Protein AF-A0A6J4S7I7-F1 (afdb_monomer_lite)

Organism: NCBI:txid349277

Foldseek 3Di:
DDFQWKKFFAAAAPCQLVCLVVQKAKEWAPPPDPVVRNNHGHIDTPDHDPDDDDFQKWKDWAPDIWTWQDAAQCQVVCCVPTNTEIEGQDNDNYDPDNNYTYTHHDPSVVRSVVDDGGIMITIHHHDPDPPD

Structure (mmCIF, N/CA/C/O backbone):
data_AF-A0A6J4S7I7-F1
#
_entry.id   AF-A0A6J4S7I7-F1
#
loop_
_atom_site.group_PDB
_atom_site.id
_atom_site.type_symbol
_atom_site.label_atom_id
_atom_site.label_alt_id
_atom_site.label_comp_id
_atom_site.label_asym_id
_atom_site.label_entity_id
_atom_site.label_seq_id
_atom_site.pdbx_PDB_ins_code
_atom_site.Cartn_x
_atom_site.Cartn_y
_atom_site.Cartn_z
_atom_site.occupancy
_atom_site.B_iso_or_equiv
_atom_site.auth_seq_id
_atom_site.auth_comp_id
_atom_site.auth_asym_id
_atom_site.auth_atom_id
_atom_site.pdbx_PDB_model_num
ATOM 1 N N . MET A 1 1 ? -13.852 2.523 -15.907 1.00 64.0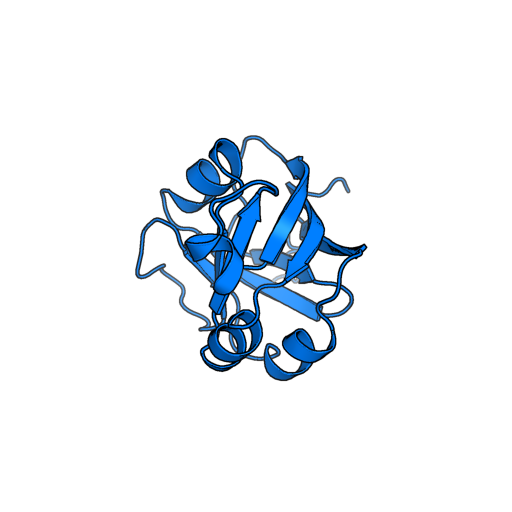0 1 MET A N 1
ATOM 2 C CA . MET A 1 1 ? -12.475 3.038 -16.024 1.00 64.00 1 MET A CA 1
ATOM 3 C C . MET A 1 1 ? -11.572 2.014 -15.370 1.00 64.00 1 MET A C 1
ATOM 5 O O . MET A 1 1 ? -11.915 1.562 -14.284 1.00 64.00 1 MET A O 1
ATOM 9 N N . GLU A 1 2 ? -10.530 1.563 -16.060 1.00 86.00 2 GLU A N 1
ATOM 10 C CA . GLU A 1 2 ? -9.578 0.587 -15.512 1.00 86.00 2 GLU A CA 1
ATOM 11 C C . GLU A 1 2 ? -8.788 1.228 -14.356 1.00 86.00 2 GLU A C 1
ATOM 13 O O . GLU A 1 2 ? -8.464 2.416 -14.469 1.00 86.00 2 GLU A O 1
ATOM 18 N N . PRO A 1 3 ? -8.512 0.519 -13.246 1.00 94.12 3 PRO A N 1
ATOM 19 C CA . PRO A 1 3 ? -7.710 1.073 -12.161 1.00 94.12 3 PRO A CA 1
ATOM 20 C C . PRO A 1 3 ? -6.268 1.363 -12.608 1.00 94.12 3 PRO A C 1
ATOM 22 O O . PRO A 1 3 ? -5.800 0.879 -13.633 1.00 94.12 3 PRO A O 1
ATOM 25 N N . ILE A 1 4 ? -5.568 2.198 -11.846 1.00 96.81 4 ILE A N 1
ATOM 26 C CA . ILE A 1 4 ? -4.115 2.394 -11.955 1.00 96.81 4 ILE A CA 1
ATOM 27 C C . ILE A 1 4 ? -3.398 1.215 -11.293 1.00 96.81 4 ILE A C 1
ATOM 29 O O . ILE A 1 4 ? -2.391 0.722 -11.793 1.00 96.81 4 ILE A O 1
ATOM 33 N N . TYR A 1 5 ? -3.965 0.736 -10.188 1.00 97.69 5 TYR A N 1
ATOM 34 C CA . TYR A 1 5 ? -3.475 -0.384 -9.402 1.00 97.69 5 TYR A CA 1
ATOM 35 C C . TYR A 1 5 ? -4.655 -1.183 -8.862 1.00 97.69 5 TYR A C 1
ATOM 37 O O . TYR A 1 5 ? -5.621 -0.583 -8.396 1.00 97.69 5 TYR A O 1
ATOM 45 N N . ALA A 1 6 ? -4.581 -2.506 -8.891 1.00 97.25 6 ALA A N 1
ATOM 46 C CA . ALA A 1 6 ? -5.508 -3.381 -8.193 1.00 97.25 6 ALA A CA 1
ATOM 47 C C . ALA A 1 6 ? -4.749 -4.569 -7.613 1.00 97.25 6 ALA A C 1
ATOM 49 O O . ALA A 1 6 ? -3.932 -5.196 -8.291 1.00 97.25 6 ALA A O 1
ATOM 50 N N . THR A 1 7 ? -5.028 -4.872 -6.355 1.00 97.56 7 THR A N 1
ATOM 51 C CA . THR A 1 7 ? -4.419 -5.990 -5.652 1.00 97.56 7 THR A CA 1
ATOM 52 C C . THR A 1 7 ? -5.353 -6.550 -4.592 1.00 97.56 7 THR A C 1
ATOM 54 O O . THR A 1 7 ? -6.239 -5.851 -4.092 1.00 97.56 7 THR A O 1
ATOM 57 N N . GLU A 1 8 ? -5.133 -7.806 -4.225 1.00 97.75 8 GLU A N 1
ATOM 58 C CA . GLU A 1 8 ? -5.886 -8.497 -3.191 1.00 97.75 8 GLU A CA 1
ATOM 59 C C . GLU A 1 8 ? -5.001 -8.842 -1.992 1.00 97.75 8 GLU A C 1
ATOM 61 O O . GLU A 1 8 ? -3.883 -9.338 -2.143 1.00 97.75 8 GLU A O 1
ATOM 66 N N . VAL A 1 9 ? -5.525 -8.607 -0.789 1.00 97.50 9 VAL A N 1
ATOM 67 C CA . VAL A 1 9 ? -4.912 -9.047 0.466 1.00 97.50 9 VAL A CA 1
ATOM 68 C C . VAL A 1 9 ? -4.920 -10.569 0.525 1.00 97.50 9 VAL A C 1
ATOM 70 O O . VAL A 1 9 ? -5.972 -11.200 0.408 1.00 97.50 9 VAL A O 1
ATOM 73 N N . ARG A 1 10 ? -3.756 -11.161 0.770 1.00 96.94 10 ARG A N 1
ATOM 74 C CA . ARG A 1 10 ? -3.580 -12.604 0.955 1.00 96.94 10 ARG A CA 1
ATOM 75 C C . ARG A 1 10 ? -3.349 -12.951 2.414 1.00 96.94 10 ARG A C 1
ATOM 77 O O . ARG A 1 10 ? -4.016 -13.840 2.934 1.00 96.94 10 ARG A O 1
ATOM 84 N N . GLU A 1 11 ? -2.463 -12.218 3.077 1.00 96.38 11 GLU A N 1
ATOM 85 C CA . GLU A 1 11 ? -2.121 -12.425 4.486 1.00 96.38 11 GLU A CA 1
ATOM 86 C C . GLU A 1 11 ? -1.917 -11.077 5.178 1.00 96.38 11 GLU A C 1
ATOM 88 O O . GLU A 1 11 ? -1.680 -10.058 4.528 1.00 96.38 11 GLU A O 1
ATOM 93 N N . ILE A 1 12 ? -2.050 -11.061 6.501 1.00 96.12 12 ILE A N 1
ATOM 94 C CA . ILE A 1 12 ? -1.913 -9.855 7.318 1.00 96.12 12 ILE A CA 1
ATOM 95 C C . ILE A 1 12 ? -0.986 -10.191 8.474 1.00 96.12 12 ILE A C 1
ATOM 97 O O . ILE A 1 12 ? -1.275 -11.113 9.241 1.00 96.12 12 ILE A O 1
ATOM 101 N N . GLY A 1 13 ? 0.107 -9.443 8.583 1.00 95.56 13 GLY A N 1
ATOM 102 C CA . GLY A 1 13 ? 1.024 -9.534 9.704 1.00 95.56 13 GLY A CA 1
ATOM 103 C C . GLY A 1 13 ? 0.385 -9.115 11.034 1.00 95.56 13 GLY A C 1
ATOM 104 O O . GLY A 1 13 ? -0.482 -8.237 11.045 1.00 95.56 13 GLY A O 1
ATOM 105 N N . PRO A 1 14 ? 0.793 -9.714 12.165 1.00 95.19 14 PRO A N 1
ATOM 106 C CA . PRO A 1 14 ? 0.296 -9.363 13.493 1.00 95.19 14 PRO A CA 1
ATOM 107 C C . PRO A 1 14 ? 0.491 -7.888 13.867 1.00 95.19 14 PRO A C 1
ATOM 109 O O . PRO A 1 14 ? -0.350 -7.355 14.585 1.00 95.19 14 PRO A O 1
ATOM 112 N N . GLU A 1 15 ? 1.538 -7.220 13.375 1.00 95.00 15 GLU A N 1
ATOM 113 C CA . GLU A 1 15 ? 1.841 -5.829 13.747 1.00 95.00 15 GLU A CA 1
ATOM 114 C C . GLU A 1 15 ? 1.121 -4.800 12.861 1.00 95.00 15 GLU A C 1
ATOM 116 O O . GLU A 1 15 ? 1.111 -3.611 13.169 1.00 95.00 15 GLU A O 1
ATOM 121 N N . VAL A 1 16 ? 0.457 -5.226 11.778 1.00 95.19 16 VAL A N 1
ATOM 122 C CA . VAL A 1 16 ? -0.218 -4.316 10.830 1.00 95.19 16 VAL A CA 1
ATOM 123 C C . VAL A 1 16 ? -1.224 -3.395 11.525 1.00 95.19 16 VAL A C 1
ATOM 125 O O . VAL A 1 16 ? -1.371 -2.239 11.133 1.00 95.19 16 VAL A O 1
ATOM 128 N N . ALA A 1 17 ? -1.925 -3.894 12.545 1.00 93.56 17 ALA A N 1
ATOM 129 C CA . ALA A 1 17 ? -2.883 -3.091 13.298 1.00 93.56 17 ALA A CA 1
ATOM 130 C C . ALA A 1 17 ? -2.202 -1.934 14.048 1.00 93.56 17 ALA A C 1
ATOM 132 O O . ALA A 1 17 ? -2.707 -0.817 14.003 1.00 93.56 17 ALA A O 1
ATOM 133 N N . GLU A 1 18 ? -1.044 -2.180 14.663 1.00 93.44 18 GLU A N 1
ATOM 134 C CA . GLU A 1 18 ? -0.270 -1.165 15.389 1.00 93.44 18 GLU A CA 1
ATOM 135 C C . GLU A 1 18 ? 0.257 -0.094 14.423 1.00 93.44 18 GLU A C 1
ATOM 137 O O . GLU A 1 18 ? 0.100 1.101 14.663 1.00 93.44 18 GLU A O 1
ATOM 142 N N . PHE A 1 19 ? 0.771 -0.504 13.258 1.00 94.00 19 PHE A N 1
ATOM 143 C CA . PHE A 1 19 ? 1.193 0.440 12.219 1.00 94.00 19 PHE A CA 1
ATOM 144 C C . PHE A 1 19 ? 0.039 1.302 11.701 1.00 94.00 19 PHE A C 1
ATOM 146 O O . PHE A 1 19 ? 0.218 2.499 11.481 1.00 94.00 19 PHE A O 1
ATOM 153 N N . LEU A 1 20 ? -1.156 0.730 11.539 1.00 93.69 20 LEU A N 1
ATOM 154 C CA . LEU A 1 20 ? -2.337 1.481 11.110 1.00 93.69 20 LEU A CA 1
ATOM 155 C C . LEU A 1 20 ? -2.795 2.509 12.146 1.00 93.69 20 LEU A C 1
ATOM 157 O O . LEU A 1 20 ? -3.257 3.583 11.750 1.00 93.69 20 LEU A O 1
ATOM 161 N N . GLU A 1 21 ? -2.656 2.210 13.441 1.00 92.12 21 GLU A N 1
ATOM 162 C CA . GLU A 1 21 ? -2.900 3.175 14.522 1.00 92.12 21 GLU A CA 1
ATOM 163 C C . GLU A 1 21 ? -1.932 4.366 14.443 1.00 92.12 21 GLU A C 1
ATOM 165 O O . GLU A 1 21 ? -2.330 5.499 14.709 1.00 92.12 21 GLU A O 1
ATOM 170 N N . GLU A 1 22 ? -0.699 4.137 13.986 1.00 93.06 22 GLU A N 1
ATOM 171 C CA . GLU A 1 22 ? 0.289 5.187 13.707 1.00 93.06 22 GLU A CA 1
ATOM 172 C C . GLU A 1 22 ? 0.131 5.844 12.320 1.00 93.06 22 GLU A C 1
ATOM 174 O O . GLU A 1 22 ? 0.897 6.740 11.960 1.00 93.06 22 GLU A O 1
ATOM 179 N N . GLY A 1 23 ? -0.865 5.433 11.530 1.00 94.31 23 GLY A N 1
ATOM 180 C CA . GLY A 1 23 ? -1.126 5.991 10.204 1.00 94.31 23 GLY A CA 1
ATOM 181 C C . GLY A 1 23 ? -0.245 5.413 9.096 1.00 94.31 23 GLY A C 1
ATOM 182 O O . GLY A 1 23 ? -0.024 6.083 8.088 1.00 94.31 23 GLY A O 1
ATOM 183 N N . TYR A 1 24 ? 0.231 4.177 9.240 1.00 95.56 24 TYR A N 1
ATOM 184 C CA . TYR A 1 24 ? 1.014 3.461 8.235 1.00 95.56 24 TYR A CA 1
ATOM 185 C C . TYR A 1 24 ? 0.313 2.187 7.764 1.00 95.56 24 TYR A C 1
ATOM 187 O O . TYR A 1 24 ? -0.181 1.386 8.551 1.00 95.56 24 TYR A O 1
ATOM 195 N N . LEU A 1 25 ? 0.333 1.953 6.453 1.00 97.00 25 LEU A N 1
ATOM 196 C CA . LEU A 1 25 ? -0.002 0.659 5.867 1.00 97.00 25 LEU A CA 1
ATOM 197 C C . LEU A 1 25 ? 1.122 0.227 4.935 1.00 97.00 25 LEU A C 1
ATOM 199 O O . LEU A 1 25 ? 1.375 0.860 3.909 1.00 97.00 25 LEU A O 1
ATOM 203 N N . ILE A 1 26 ? 1.773 -0.872 5.297 1.00 97.12 26 ILE A N 1
ATOM 204 C CA . ILE A 1 26 ? 2.890 -1.441 4.551 1.00 97.12 26 ILE A CA 1
ATOM 205 C C . ILE A 1 26 ? 2.390 -2.667 3.791 1.00 97.12 26 ILE A C 1
ATOM 207 O O . ILE A 1 26 ? 1.733 -3.543 4.355 1.00 97.12 26 ILE A O 1
ATOM 211 N N . LEU A 1 27 ? 2.702 -2.719 2.502 1.00 97.75 27 LEU A N 1
ATOM 212 C CA . LEU A 1 27 ? 2.435 -3.851 1.627 1.00 97.75 27 LEU A CA 1
ATOM 213 C C . LEU A 1 27 ? 3.734 -4.531 1.216 1.00 97.75 27 LEU A C 1
ATOM 215 O O . LEU A 1 27 ? 4.736 -3.855 1.001 1.00 97.75 27 LEU A O 1
ATOM 219 N N . PHE A 1 28 ? 3.682 -5.849 1.044 1.00 97.00 28 PHE A N 1
ATOM 220 C CA . PHE A 1 28 ? 4.700 -6.632 0.347 1.00 97.00 28 PHE A CA 1
ATOM 221 C C . PHE A 1 28 ? 4.053 -7.740 -0.484 1.00 97.00 28 PHE A C 1
ATOM 223 O O . PHE A 1 28 ? 3.005 -8.270 -0.121 1.00 97.00 28 PHE A O 1
ATOM 230 N N . GLN A 1 29 ? 4.691 -8.161 -1.575 1.00 95.25 29 GLN A N 1
ATOM 231 C CA . GLN A 1 29 ? 4.182 -9.306 -2.330 1.00 95.25 29 GLN A CA 1
ATOM 232 C C . GLN A 1 29 ? 4.189 -10.594 -1.490 1.00 95.25 29 GLN A C 1
ATOM 234 O O . GLN A 1 29 ? 5.072 -10.813 -0.649 1.00 95.25 29 GLN A O 1
ATOM 239 N N . THR A 1 30 ? 3.247 -11.494 -1.766 1.00 93.94 30 THR A N 1
ATOM 240 C CA . THR A 1 30 ? 3.256 -12.849 -1.198 1.00 93.94 30 THR A CA 1
ATOM 241 C C . THR A 1 30 ? 4.590 -13.558 -1.424 1.00 93.94 30 THR A C 1
ATOM 243 O O . THR A 1 30 ? 5.160 -13.485 -2.512 1.00 93.94 30 THR A O 1
ATOM 246 N N . GLY A 1 31 ? 5.067 -14.287 -0.413 1.00 89.06 31 GLY A N 1
ATOM 247 C CA . GLY A 1 31 ? 6.369 -14.964 -0.456 1.00 89.06 31 GLY A CA 1
ATOM 248 C C . GLY A 1 31 ? 7.543 -14.103 0.019 1.00 89.06 31 GLY A C 1
ATOM 249 O O . GLY A 1 31 ? 8.687 -14.555 -0.038 1.00 89.06 31 GLY A O 1
ATOM 250 N N . SER A 1 32 ? 7.275 -12.887 0.500 1.00 90.38 32 SER A N 1
ATOM 251 C CA . SER A 1 32 ? 8.271 -12.063 1.188 1.00 90.38 32 SER A CA 1
ATOM 252 C C . SER A 1 32 ? 8.772 -12.723 2.487 1.00 90.38 32 SER A C 1
ATOM 254 O O . SER A 1 32 ? 8.056 -13.536 3.075 1.00 90.38 32 SER A O 1
ATOM 256 N N . PRO A 1 33 ? 10.004 -12.407 2.941 1.00 91.62 33 PRO A N 1
ATOM 257 C CA . PRO A 1 33 ? 10.569 -12.934 4.185 1.00 91.62 33 PRO A CA 1
ATOM 258 C C . PRO A 1 33 ? 9.644 -12.769 5.397 1.00 91.62 33 PRO A C 1
ATOM 260 O O . PRO A 1 33 ? 8.968 -11.749 5.519 1.00 91.62 33 PRO A O 1
ATOM 263 N N . ALA A 1 34 ? 9.679 -13.737 6.320 1.00 89.38 34 ALA A N 1
ATOM 264 C CA . ALA A 1 34 ? 8.817 -13.763 7.507 1.00 89.38 34 ALA A CA 1
ATOM 265 C C . ALA A 1 34 ? 8.913 -12.480 8.350 1.00 89.38 34 ALA A C 1
ATOM 267 O O . ALA A 1 34 ? 7.891 -11.950 8.762 1.00 89.38 34 ALA A O 1
ATOM 268 N N . GLU A 1 35 ? 10.121 -11.935 8.510 1.00 90.19 35 GLU A N 1
ATOM 269 C CA . GLU A 1 35 ? 10.365 -10.685 9.245 1.00 90.19 35 GLU A CA 1
ATOM 270 C C . GLU A 1 35 ? 9.594 -9.492 8.652 1.00 90.19 35 GLU A C 1
ATOM 272 O O . GLU A 1 35 ? 9.088 -8.652 9.384 1.00 90.19 35 GLU A O 1
ATOM 277 N N . LEU A 1 36 ? 9.455 -9.424 7.322 1.00 90.50 36 LEU A N 1
ATOM 278 C CA . LEU A 1 36 ? 8.673 -8.370 6.663 1.00 90.50 36 LEU A CA 1
ATOM 279 C C . LEU A 1 36 ? 7.174 -8.671 6.704 1.00 90.50 36 LEU A C 1
ATOM 281 O O . LEU A 1 36 ? 6.363 -7.754 6.794 1.00 90.50 36 LEU A O 1
ATOM 285 N N . ALA A 1 37 ? 6.808 -9.953 6.635 1.00 91.12 37 ALA A N 1
ATOM 286 C CA . ALA A 1 37 ? 5.422 -10.393 6.707 1.00 91.12 37 ALA A CA 1
ATOM 287 C C . ALA A 1 37 ? 4.781 -10.085 8.066 1.00 91.12 37 ALA A C 1
ATOM 289 O O . ALA A 1 37 ? 3.570 -9.905 8.119 1.00 91.12 37 ALA A O 1
ATOM 290 N N . GLU A 1 38 ? 5.565 -9.989 9.145 1.00 93.56 38 GLU A N 1
ATOM 291 C CA . GLU A 1 38 ? 5.039 -9.659 10.473 1.00 93.56 38 GLU A CA 1
ATOM 292 C C . GLU A 1 38 ? 4.476 -8.232 10.560 1.00 93.56 38 GLU A C 1
ATOM 294 O O . GLU A 1 38 ? 3.466 -7.998 11.230 1.00 93.56 38 GLU A O 1
ATOM 299 N N . MET A 1 39 ? 5.078 -7.310 9.806 1.00 94.50 39 MET A N 1
ATOM 300 C CA . MET A 1 39 ? 4.796 -5.871 9.837 1.00 94.50 39 MET A CA 1
ATOM 301 C C . MET A 1 39 ? 3.922 -5.391 8.674 1.00 94.50 39 MET A C 1
ATOM 303 O O . MET A 1 39 ? 3.595 -4.208 8.582 1.00 94.50 39 MET A O 1
ATOM 307 N N . ALA A 1 40 ? 3.576 -6.282 7.743 1.00 96.38 40 ALA A N 1
ATOM 308 C CA . ALA A 1 40 ? 2.977 -5.899 6.476 1.00 96.38 40 ALA A CA 1
ATOM 309 C C . ALA A 1 40 ? 1.771 -6.748 6.094 1.00 96.38 40 ALA A C 1
ATOM 311 O O . ALA A 1 40 ? 1.574 -7.886 6.519 1.00 96.38 40 ALA A O 1
ATOM 312 N N . VAL A 1 41 ? 0.965 -6.174 5.213 1.00 97.12 41 VAL A N 1
ATOM 313 C CA . VAL A 1 41 ? -0.053 -6.904 4.476 1.00 97.12 41 VAL A CA 1
ATOM 314 C C . VAL A 1 41 ? 0.615 -7.560 3.271 1.00 97.12 41 VAL A C 1
ATOM 316 O O . VAL A 1 41 ? 1.191 -6.881 2.416 1.00 97.12 41 VAL A O 1
ATOM 319 N N . LEU A 1 42 ? 0.524 -8.887 3.183 1.00 97.31 42 LEU A N 1
ATOM 320 C CA . LEU A 1 42 ? 0.965 -9.606 1.997 1.00 97.31 42 LEU A CA 1
ATOM 321 C C . LEU A 1 42 ? -0.140 -9.582 0.953 1.00 97.31 42 LEU A C 1
ATOM 323 O O . LEU A 1 42 ? -1.277 -9.970 1.234 1.00 97.31 42 LEU A O 1
ATOM 327 N N . HIS A 1 43 ? 0.190 -9.146 -0.255 1.00 97.50 43 HIS A N 1
ATOM 328 C CA . HIS A 1 43 ? -0.784 -8.956 -1.323 1.00 97.50 43 HIS A CA 1
ATOM 329 C C . HIS A 1 43 ? -0.325 -9.584 -2.641 1.00 97.50 43 HIS A C 1
ATOM 331 O O . HIS A 1 43 ? 0.852 -9.895 -2.845 1.00 97.50 43 HIS A O 1
ATOM 337 N N . GLU A 1 44 ? -1.279 -9.766 -3.547 1.00 97.06 44 GLU A N 1
ATOM 338 C CA . GLU A 1 44 ? -1.043 -10.263 -4.900 1.00 97.06 44 GLU A CA 1
ATOM 339 C C . GLU A 1 44 ? -1.640 -9.290 -5.915 1.00 97.06 44 GLU A C 1
ATOM 341 O O . GLU A 1 44 ? -2.804 -8.895 -5.807 1.00 97.06 44 GLU A O 1
ATOM 346 N N . VAL A 1 45 ? -0.823 -8.825 -6.859 1.00 96.31 45 VAL A N 1
ATOM 347 C CA . VAL A 1 45 ? -1.213 -7.780 -7.812 1.00 96.31 45 VAL A CA 1
ATOM 348 C C . VAL A 1 45 ? -2.057 -8.381 -8.932 1.00 96.31 45 VAL A C 1
ATOM 350 O O . VAL A 1 45 ? -1.583 -9.232 -9.678 1.00 96.31 45 VAL A O 1
ATOM 353 N N . ASP A 1 46 ? -3.280 -7.877 -9.089 1.00 94.56 46 ASP A N 1
ATOM 354 C CA . ASP A 1 46 ? -4.177 -8.234 -10.192 1.00 94.56 46 ASP A CA 1
ATOM 355 C C . ASP A 1 46 ? -3.909 -7.366 -11.428 1.00 94.56 46 ASP A C 1
ATOM 357 O O . ASP A 1 46 ? -3.960 -7.827 -12.570 1.00 94.56 46 ASP A O 1
ATOM 361 N N . HIS A 1 47 ? -3.664 -6.074 -11.202 1.00 95.12 47 HIS A N 1
ATOM 362 C CA . HIS A 1 47 ? -3.469 -5.087 -12.254 1.00 95.12 47 HIS A CA 1
ATOM 363 C C . HIS A 1 47 ? -2.559 -3.959 -11.780 1.00 95.12 47 HIS A C 1
ATOM 365 O O . HIS A 1 47 ? -2.658 -3.492 -10.648 1.00 95.12 47 HIS A O 1
ATOM 371 N N . MET A 1 48 ? -1.709 -3.463 -12.674 1.00 95.75 48 MET A N 1
ATOM 372 C CA . MET A 1 48 ? -0.858 -2.314 -12.401 1.00 95.75 48 MET A CA 1
ATOM 373 C C . MET A 1 48 ? -0.442 -1.638 -13.702 1.00 95.75 48 MET A C 1
ATOM 375 O O . MET A 1 48 ? 0.039 -2.293 -14.629 1.00 95.75 48 MET A O 1
ATOM 379 N N . ARG A 1 49 ? -0.589 -0.317 -13.750 1.00 94.44 49 ARG A N 1
ATOM 380 C CA . ARG A 1 49 ? -0.089 0.513 -14.846 1.00 94.44 49 ARG A CA 1
ATOM 381 C C . ARG A 1 49 ? 1.420 0.761 -14.729 1.00 94.44 49 ARG A C 1
ATOM 383 O O . ARG A 1 49 ? 1.983 0.682 -13.637 1.00 94.44 49 ARG A O 1
ATOM 390 N N . PRO A 1 50 ? 2.106 1.068 -15.843 1.00 92.19 50 PRO A N 1
ATOM 391 C CA . PRO A 1 50 ? 3.519 1.420 -15.793 1.00 92.19 50 PRO A CA 1
ATOM 392 C C . PRO A 1 50 ? 3.764 2.763 -15.096 1.00 92.19 50 PRO A C 1
ATOM 394 O O . PRO A 1 50 ? 4.750 2.878 -14.361 1.00 92.19 50 PRO A O 1
ATOM 397 N N . GLU A 1 51 ? 2.879 3.741 -15.297 1.00 94.50 51 GLU A N 1
ATOM 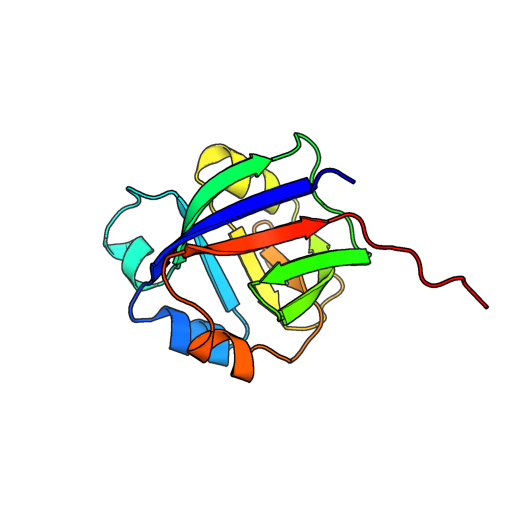398 C CA . GLU A 1 51 ? 2.935 5.063 -14.669 1.00 94.50 51 GLU A CA 1
ATOM 399 C C . GLU A 1 51 ? 2.435 5.032 -13.213 1.00 94.50 51 GLU A C 1
ATOM 401 O O . GLU A 1 51 ? 1.504 4.279 -12.907 1.00 94.50 51 GLU A O 1
ATOM 406 N N . PRO A 1 52 ? 3.043 5.833 -12.315 1.00 95.12 52 PRO A N 1
ATOM 407 C CA . PRO A 1 52 ? 2.589 5.960 -10.935 1.00 95.12 52 PRO A CA 1
ATOM 408 C C . PRO A 1 52 ? 1.237 6.677 -10.841 1.00 95.12 52 PRO A C 1
ATOM 410 O O . PRO A 1 52 ? 0.871 7.409 -11.762 1.00 95.12 52 PRO A O 1
ATOM 413 N N . PRO A 1 53 ? 0.516 6.521 -9.716 1.00 96.38 53 PRO A N 1
ATOM 414 C CA . PRO A 1 53 ? -0.581 7.421 -9.392 1.00 96.38 53 PRO A CA 1
ATOM 415 C C . PRO A 1 53 ? -0.073 8.845 -9.141 1.00 96.38 53 PRO A C 1
ATOM 417 O O . PRO A 1 53 ? 1.099 9.058 -8.819 1.00 96.38 53 PRO A O 1
ATOM 420 N N . GLU A 1 54 ? -0.975 9.810 -9.253 1.00 96.00 54 GLU A N 1
ATOM 421 C CA . GLU A 1 54 ? -0.707 11.232 -9.048 1.00 96.00 54 GLU A CA 1
ATOM 422 C C . GLU A 1 54 ? -1.512 11.778 -7.853 1.00 96.00 54 GLU A C 1
ATOM 424 O O . GLU A 1 54 ? -2.540 11.207 -7.470 1.00 96.00 54 GLU A O 1
ATOM 429 N N . PRO A 1 55 ? -1.076 12.890 -7.229 1.00 96.81 55 PRO A N 1
ATOM 430 C CA . PRO A 1 55 ? -1.897 13.589 -6.247 1.00 96.81 55 PRO A CA 1
ATOM 431 C C . PRO A 1 55 ? -3.299 13.889 -6.794 1.00 96.81 55 PRO A C 1
ATOM 433 O O . PRO A 1 55 ? -3.450 14.412 -7.895 1.00 96.81 55 PRO A O 1
ATOM 436 N N . GLY A 1 56 ? -4.327 13.569 -6.011 1.00 96.06 56 GLY A N 1
ATOM 437 C CA . GLY A 1 56 ? -5.730 13.636 -6.421 1.00 96.06 56 GLY A CA 1
ATOM 438 C C . GLY A 1 56 ? -6.357 12.272 -6.711 1.00 96.06 56 GLY A C 1
ATOM 439 O O . GLY A 1 56 ? -7.573 12.137 -6.541 1.00 96.06 56 GLY A O 1
ATOM 440 N N . ASP A 1 57 ? -5.553 11.261 -7.057 1.00 97.00 57 ASP A N 1
ATOM 441 C CA . ASP A 1 57 ? -6.007 9.877 -7.209 1.00 97.00 57 ASP A CA 1
ATOM 442 C C . ASP A 1 57 ? -6.531 9.291 -5.900 1.00 97.00 57 ASP A C 1
ATOM 444 O O . ASP A 1 57 ? -6.268 9.802 -4.813 1.00 97.00 57 ASP A O 1
ATOM 448 N N . VAL A 1 58 ? -7.313 8.216 -5.991 1.00 96.94 58 VAL A N 1
ATOM 449 C CA . VAL A 1 58 ? -8.002 7.637 -4.833 1.00 96.94 58 VAL A CA 1
ATOM 450 C C . VAL A 1 58 ? -7.583 6.192 -4.630 1.00 96.94 58 VAL A C 1
ATOM 452 O O . VAL A 1 58 ? -7.832 5.344 -5.490 1.00 96.94 58 VAL A O 1
ATOM 455 N N . LEU A 1 59 ? -7.018 5.908 -3.457 1.00 97.06 59 LEU A N 1
ATOM 456 C CA . LEU A 1 59 ? -6.852 4.563 -2.923 1.00 97.06 59 LEU A CA 1
ATOM 457 C C . LEU A 1 59 ? -8.159 4.127 -2.253 1.00 97.06 59 LEU A C 1
ATOM 459 O O . LEU A 1 59 ? -8.660 4.782 -1.346 1.00 97.06 59 LEU A O 1
ATOM 463 N N . SER A 1 60 ? -8.714 3.006 -2.691 1.00 95.19 60 SER A N 1
ATOM 464 C CA . SER A 1 60 ? -9.854 2.341 -2.062 1.00 95.19 60 SER A CA 1
ATOM 465 C C . SER A 1 60 ? -9.384 1.048 -1.409 1.00 95.19 60 SER A C 1
ATOM 467 O O . SER A 1 60 ? -8.695 0.265 -2.057 1.00 95.19 60 SER A O 1
ATOM 469 N N . ILE A 1 61 ? -9.770 0.813 -0.158 1.00 94.50 61 ILE A N 1
ATOM 470 C CA . ILE A 1 61 ? -9.470 -0.409 0.597 1.00 94.50 61 ILE A CA 1
ATOM 471 C C . ILE A 1 61 ? -10.797 -0.939 1.132 1.00 94.50 61 ILE A C 1
ATOM 473 O O . ILE A 1 61 ? -11.353 -0.404 2.092 1.00 94.50 61 ILE A O 1
ATOM 477 N N . GLY A 1 62 ? -11.345 -1.963 0.477 1.00 90.69 62 GLY A N 1
ATOM 478 C CA . GLY A 1 62 ? -12.722 -2.384 0.734 1.00 90.69 62 GLY A CA 1
ATOM 479 C C . GLY A 1 62 ? -13.712 -1.233 0.501 1.00 90.69 62 GLY A C 1
ATOM 480 O O . GLY A 1 62 ? -13.890 -0.786 -0.632 1.00 90.69 62 GLY A O 1
ATOM 481 N N . GLU A 1 63 ? -14.360 -0.762 1.569 1.00 88.12 63 GLU A N 1
ATOM 482 C CA . GLU A 1 63 ? -15.323 0.351 1.521 1.00 88.12 63 GLU A CA 1
ATOM 483 C C . GLU A 1 63 ? -14.692 1.722 1.818 1.00 88.12 63 GLU A C 1
ATOM 485 O O . GLU A 1 63 ? -15.264 2.751 1.451 1.00 88.12 63 GLU A O 1
ATOM 490 N N . SER A 1 64 ? -13.506 1.746 2.429 1.00 91.69 64 SER A N 1
ATOM 491 C CA . SER A 1 64 ? -12.794 2.978 2.774 1.00 91.69 64 SER A CA 1
ATOM 492 C C . SER A 1 64 ? -12.100 3.569 1.551 1.00 91.69 64 SER A C 1
ATOM 494 O O . SER A 1 64 ? -11.608 2.840 0.687 1.00 91.69 64 SER A O 1
ATOM 496 N N . ARG A 1 65 ? -12.052 4.901 1.470 1.00 93.75 65 ARG A N 1
ATOM 497 C CA . ARG A 1 65 ? -11.441 5.636 0.357 1.00 93.75 65 ARG A CA 1
ATOM 498 C C . ARG A 1 65 ? -10.588 6.768 0.895 1.00 93.75 65 ARG A C 1
ATOM 500 O O . ARG A 1 65 ? -11.036 7.469 1.792 1.00 93.75 65 ARG A O 1
ATOM 507 N N . PHE A 1 66 ? -9.419 6.937 0.293 1.00 95.56 66 PHE A N 1
ATOM 508 C CA . PHE A 1 66 ? -8.417 7.914 0.686 1.00 95.56 66 PHE A CA 1
ATOM 509 C C . PHE A 1 66 ? -7.835 8.577 -0.554 1.00 95.56 66 PHE A C 1
ATOM 511 O O . PHE A 1 66 ? -7.412 7.897 -1.493 1.00 95.56 66 PHE A O 1
ATOM 518 N N . ARG A 1 67 ? -7.803 9.904 -0.569 1.00 96.94 67 ARG A N 1
ATOM 519 C CA . ARG A 1 67 ? -7.138 10.674 -1.616 1.00 96.94 67 ARG A CA 1
ATOM 520 C C . ARG A 1 67 ? -5.624 10.654 -1.416 1.00 96.94 67 ARG A C 1
ATOM 522 O O . ARG A 1 67 ? -5.142 10.937 -0.325 1.00 96.94 67 ARG A O 1
ATOM 529 N N . ILE A 1 68 ? -4.886 10.374 -2.485 1.00 97.88 68 ILE A N 1
ATOM 530 C CA . ILE A 1 68 ? -3.430 10.498 -2.559 1.00 97.88 68 ILE A CA 1
ATOM 531 C C . ILE A 1 68 ? -3.067 11.979 -2.583 1.00 97.88 68 ILE A C 1
ATOM 533 O O . ILE A 1 68 ? -3.579 12.744 -3.401 1.00 97.88 68 ILE A O 1
ATOM 537 N N . THR A 1 69 ? -2.177 12.378 -1.685 1.00 97.75 69 THR A N 1
ATOM 538 C CA . THR A 1 69 ? -1.688 13.753 -1.550 1.00 97.75 69 THR A CA 1
ATOM 539 C C . THR A 1 69 ? -0.264 13.905 -2.072 1.00 97.75 69 THR A C 1
ATOM 541 O O . THR A 1 69 ? 0.082 14.976 -2.562 1.00 97.75 69 THR A O 1
ATOM 544 N N . ALA A 1 70 ? 0.549 12.844 -2.025 1.00 97.62 70 ALA A N 1
ATOM 545 C CA . ALA A 1 70 ? 1.910 12.845 -2.555 1.00 97.62 70 ALA A CA 1
ATOM 546 C C . ALA A 1 70 ? 2.403 11.431 -2.892 1.00 97.62 70 ALA A C 1
ATOM 548 O O . ALA A 1 70 ? 1.981 10.452 -2.278 1.00 97.62 70 ALA A O 1
ATOM 549 N N . VAL A 1 71 ? 3.344 11.321 -3.834 1.00 97.81 71 VAL A N 1
ATOM 550 C CA . VAL A 1 71 ? 3.962 10.043 -4.226 1.00 97.81 71 VAL A CA 1
ATOM 551 C C . VAL A 1 71 ? 5.480 10.190 -4.255 1.00 97.81 71 VAL A C 1
ATOM 553 O O . VAL A 1 71 ? 6.026 11.043 -4.952 1.00 97.81 71 VAL A O 1
ATOM 556 N N . GLY A 1 72 ? 6.173 9.353 -3.485 1.00 97.69 72 GLY A N 1
ATOM 557 C CA . GLY A 1 72 ? 7.627 9.328 -3.406 1.00 97.69 72 GLY A CA 1
ATOM 558 C C . GLY A 1 72 ? 8.289 8.805 -4.678 1.00 97.69 72 GLY A C 1
ATOM 559 O O . GLY A 1 72 ? 7.775 7.929 -5.372 1.00 97.69 72 GLY A O 1
ATOM 560 N N . THR A 1 73 ? 9.491 9.311 -4.959 1.00 96.38 73 THR A N 1
ATOM 561 C CA . THR A 1 73 ? 10.234 9.042 -6.204 1.00 96.38 73 THR A CA 1
ATOM 562 C C . THR A 1 73 ? 10.600 7.573 -6.429 1.00 96.38 73 THR A C 1
ATOM 564 O O . THR A 1 73 ? 10.840 7.177 -7.566 1.00 96.38 73 THR A O 1
ATOM 567 N N . LYS A 1 74 ? 10.643 6.757 -5.370 1.00 96.94 74 LYS A N 1
ATOM 568 C CA . LYS A 1 74 ? 10.912 5.310 -5.418 1.00 96.94 74 LYS A CA 1
ATOM 569 C C . LYS A 1 74 ? 9.689 4.453 -5.099 1.00 96.94 74 LYS A C 1
ATOM 571 O O . LYS A 1 74 ? 9.761 3.239 -5.267 1.00 96.94 74 LYS A O 1
ATOM 576 N N . ALA A 1 75 ? 8.583 5.048 -4.652 1.00 97.12 75 ALA A N 1
ATOM 577 C CA . ALA A 1 75 ? 7.410 4.310 -4.196 1.00 97.12 75 ALA A CA 1
ATOM 578 C C . ALA A 1 75 ? 6.889 3.368 -5.287 1.00 97.12 75 ALA A C 1
ATOM 580 O O . ALA A 1 75 ? 6.776 2.166 -5.080 1.00 97.12 75 ALA A O 1
ATOM 581 N N . TRP A 1 76 ? 6.679 3.889 -6.496 1.00 97.31 76 TRP A N 1
ATOM 582 C CA . TRP A 1 76 ? 6.128 3.085 -7.584 1.00 97.31 76 TRP A CA 1
ATOM 583 C C . TRP A 1 76 ? 7.090 2.027 -8.125 1.00 97.31 76 TRP A C 1
ATOM 585 O O . TRP A 1 76 ? 6.668 0.939 -8.510 1.00 97.31 76 TRP A O 1
ATOM 595 N N . GLN A 1 77 ? 8.395 2.310 -8.116 1.00 96.94 77 GLN A N 1
ATOM 596 C CA . GLN A 1 77 ? 9.402 1.308 -8.459 1.00 96.94 77 GLN A CA 1
ATOM 597 C C . GLN A 1 77 ? 9.346 0.127 -7.479 1.00 96.94 77 GLN A C 1
ATOM 599 O O . GLN A 1 77 ? 9.324 -1.021 -7.912 1.00 96.94 77 GLN A O 1
ATOM 604 N N . ASN A 1 78 ? 9.247 0.404 -6.178 1.00 96.50 78 ASN A N 1
ATOM 605 C CA . ASN A 1 78 ? 9.163 -0.623 -5.140 1.00 96.50 78 ASN A CA 1
ATOM 606 C C . ASN A 1 78 ? 7.907 -1.498 -5.283 1.00 96.50 78 ASN A C 1
ATOM 608 O O . ASN A 1 78 ? 7.999 -2.724 -5.181 1.00 96.50 78 ASN A O 1
ATOM 612 N N . VAL A 1 79 ? 6.753 -0.887 -5.583 1.00 96.50 79 VAL A N 1
ATOM 613 C CA . VAL A 1 79 ? 5.507 -1.622 -5.862 1.00 96.50 79 VAL A CA 1
ATOM 614 C C . VAL A 1 79 ? 5.706 -2.560 -7.053 1.00 96.50 79 VAL A C 1
ATOM 616 O O . VAL A 1 79 ? 5.322 -3.725 -6.999 1.00 96.50 79 VAL A O 1
ATOM 619 N N . ARG A 1 80 ? 6.368 -2.083 -8.113 1.00 95.00 80 ARG A N 1
ATOM 620 C CA . ARG A 1 80 ? 6.606 -2.863 -9.333 1.00 95.00 80 ARG A CA 1
ATOM 621 C C . ARG A 1 80 ? 7.596 -4.009 -9.166 1.00 95.00 80 ARG A C 1
ATOM 623 O O . ARG A 1 80 ? 7.425 -5.038 -9.810 1.00 95.00 80 ARG A O 1
ATOM 630 N N . GLU A 1 81 ? 8.644 -3.815 -8.375 1.00 93.69 81 GLU A N 1
ATOM 631 C CA . GLU A 1 81 ? 9.725 -4.796 -8.243 1.00 93.69 81 GLU A CA 1
ATOM 632 C C . GLU A 1 81 ? 9.416 -5.873 -7.205 1.00 93.69 81 GLU A C 1
ATOM 634 O O . GLU A 1 81 ? 9.736 -7.041 -7.424 1.00 93.69 81 GLU A O 1
ATOM 639 N N . ILE A 1 82 ? 8.818 -5.485 -6.076 1.00 93.62 82 ILE A N 1
ATOM 640 C CA . ILE A 1 82 ? 8.654 -6.375 -4.919 1.00 93.62 82 ILE A CA 1
ATOM 641 C C . ILE A 1 82 ? 7.282 -6.260 -4.235 1.00 93.62 82 ILE A C 1
ATOM 643 O O . ILE A 1 82 ? 7.101 -6.779 -3.134 1.00 93.62 82 ILE A O 1
ATOM 647 N N . GLY A 1 83 ? 6.318 -5.563 -4.845 1.00 93.81 83 GLY A N 1
ATOM 648 C CA . GLY A 1 83 ? 5.023 -5.283 -4.215 1.00 93.81 83 GLY A CA 1
ATOM 649 C C . GLY A 1 83 ? 5.129 -4.346 -3.008 1.00 93.81 83 GLY A C 1
ATOM 650 O O . GLY A 1 83 ? 4.210 -4.254 -2.208 1.00 93.81 83 GLY A O 1
ATOM 651 N N . HIS A 1 84 ? 6.251 -3.649 -2.827 1.00 96.50 84 HIS A N 1
ATOM 652 C CA . HIS A 1 84 ? 6.436 -2.846 -1.627 1.00 96.50 84 HIS A CA 1
ATOM 653 C C . HIS A 1 84 ? 5.802 -1.464 -1.773 1.00 96.50 84 HIS A C 1
ATOM 655 O O . HIS A 1 84 ? 6.281 -0.634 -2.548 1.00 96.50 84 HIS A O 1
ATOM 661 N N . ALA A 1 85 ? 4.753 -1.213 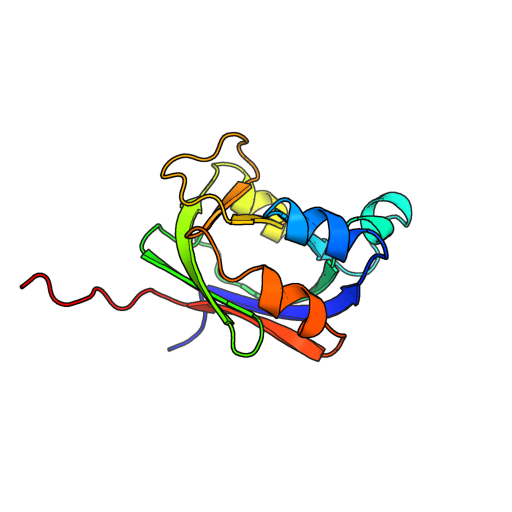-0.993 1.00 96.75 85 ALA A N 1
ATOM 662 C CA . ALA A 1 85 ? 4.105 0.089 -0.885 1.00 96.75 85 ALA A CA 1
ATOM 663 C C . ALA A 1 85 ? 4.057 0.519 0.581 1.00 96.75 85 ALA A C 1
ATOM 665 O O . ALA A 1 85 ? 3.672 -0.274 1.436 1.00 96.75 85 ALA A O 1
ATOM 666 N N . VAL A 1 86 ? 4.401 1.775 0.864 1.00 97.62 86 VAL A N 1
ATOM 667 C CA . VAL A 1 86 ? 4.238 2.370 2.196 1.00 97.62 86 VAL A CA 1
ATOM 668 C C . VAL A 1 86 ? 3.232 3.500 2.080 1.00 97.62 86 VAL A C 1
ATOM 670 O O . VAL A 1 86 ? 3.570 4.586 1.614 1.00 97.62 86 VAL A O 1
ATOM 673 N N . PHE A 1 87 ? 1.993 3.240 2.472 1.00 97.88 87 PHE A N 1
ATOM 674 C CA . PHE A 1 87 ? 0.963 4.265 2.550 1.00 97.88 87 PHE A CA 1
ATOM 675 C C . PHE A 1 87 ? 1.033 4.968 3.900 1.00 97.88 87 PHE A C 1
ATOM 677 O O . PHE A 1 87 ? 1.124 4.305 4.933 1.00 97.88 87 PHE A O 1
ATOM 684 N N . VAL A 1 88 ? 0.986 6.298 3.882 1.00 97.69 88 VAL A N 1
ATOM 685 C CA . VAL A 1 88 ? 1.062 7.141 5.080 1.00 97.69 88 VAL A CA 1
ATOM 686 C C . VAL A 1 88 ? -0.165 8.044 5.133 1.00 97.69 88 VAL A C 1
ATOM 688 O O . VAL A 1 88 ? -0.355 8.882 4.256 1.00 97.69 88 VAL A O 1
ATOM 691 N N . PHE A 1 89 ? -0.999 7.880 6.154 1.00 96.69 89 PHE A N 1
ATOM 692 C CA . PHE A 1 89 ? -2.279 8.572 6.332 1.00 96.69 89 PHE A CA 1
ATOM 693 C C . PHE A 1 89 ? -2.110 9.831 7.192 1.00 96.69 89 PHE A C 1
ATOM 695 O O . PHE A 1 89 ? -2.688 9.944 8.270 1.00 96.69 89 PHE A O 1
ATOM 702 N N . ASN A 1 90 ? -1.271 10.766 6.740 1.00 95.69 90 ASN A N 1
ATOM 703 C CA . ASN A 1 90 ? -0.885 11.961 7.505 1.00 95.69 90 ASN A CA 1
ATOM 704 C C . ASN A 1 90 ? -1.231 13.294 6.816 1.00 95.69 90 ASN A C 1
ATOM 706 O O . ASN A 1 90 ? -0.860 14.355 7.311 1.00 95.69 90 ASN A O 1
ATOM 710 N N . GLY A 1 91 ? -1.871 13.262 5.644 1.00 95.81 91 GLY A N 1
ATOM 711 C CA . GLY A 1 91 ? -2.234 14.458 4.882 1.00 95.81 91 GLY A CA 1
ATOM 712 C C . GLY A 1 91 ? -1.053 15.249 4.307 1.00 95.81 91 GLY A C 1
ATOM 713 O O . GLY A 1 91 ? -1.254 16.356 3.802 1.00 95.81 91 GLY A O 1
ATOM 714 N N . ALA A 1 92 ? 0.175 14.723 4.363 1.00 96.25 92 ALA A N 1
ATOM 715 C CA . ALA A 1 92 ? 1.353 15.433 3.883 1.00 96.25 92 ALA A CA 1
ATOM 716 C C . ALA A 1 92 ? 1.313 15.621 2.358 1.00 96.25 92 ALA A C 1
ATOM 718 O O . ALA A 1 92 ? 0.949 14.715 1.610 1.00 96.25 92 ALA A O 1
ATOM 719 N N . GLN A 1 93 ? 1.718 16.803 1.887 1.00 96.00 93 GLN A N 1
ATOM 720 C CA . GLN A 1 93 ? 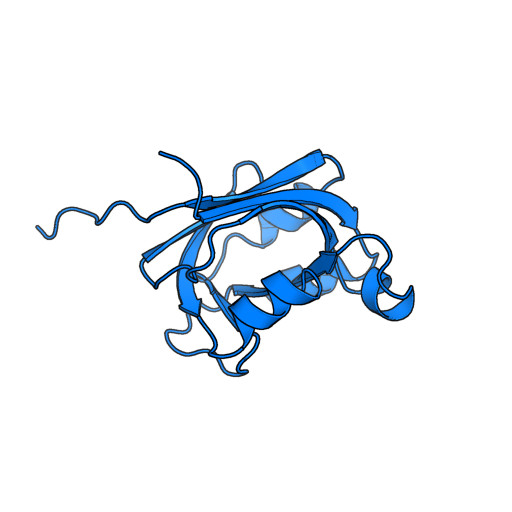1.821 17.111 0.450 1.00 96.00 93 GLN A CA 1
ATOM 721 C C . GLN A 1 93 ? 3.184 16.738 -0.146 1.00 96.00 93 GLN A C 1
ATOM 723 O O . GLN A 1 93 ? 3.377 16.812 -1.356 1.00 96.00 93 GLN A O 1
ATOM 728 N N . GLU A 1 94 ? 4.119 16.306 0.697 1.00 95.38 94 GLU A N 1
ATOM 729 C CA . GLU A 1 94 ? 5.425 15.798 0.300 1.00 95.38 94 GLU A CA 1
ATOM 730 C C . GLU A 1 94 ? 5.758 14.571 1.160 1.00 95.38 94 GLU A C 1
ATOM 732 O O . GLU A 1 94 ? 5.50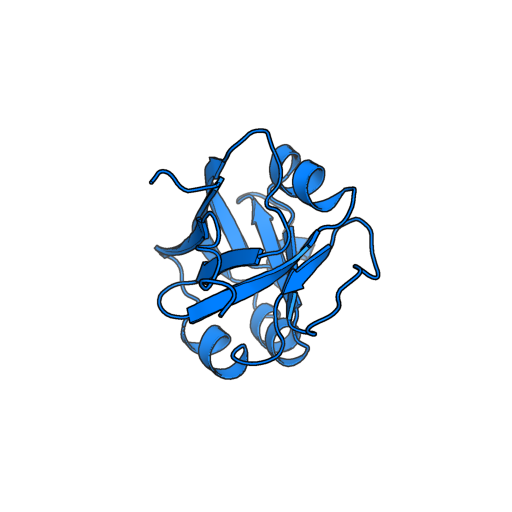5 14.592 2.367 1.00 95.38 94 GLU A O 1
ATOM 737 N N . PRO A 1 95 ? 6.309 13.498 0.570 1.00 95.06 95 PRO A N 1
ATOM 738 C CA . PRO A 1 95 ? 6.682 12.307 1.316 1.00 95.06 95 PRO A CA 1
ATOM 739 C C . PRO A 1 95 ? 7.995 12.533 2.071 1.00 95.06 95 PRO A C 1
ATOM 741 O O . PRO A 1 95 ? 8.962 13.051 1.511 1.00 95.06 95 PRO A O 1
ATOM 744 N N . GLU A 1 96 ? 8.065 12.080 3.322 1.00 95.00 96 GLU A N 1
ATOM 745 C CA . GLU A 1 96 ? 9.290 12.163 4.130 1.00 95.00 96 GLU A CA 1
ATOM 746 C C . GLU A 1 96 ? 10.365 11.193 3.628 1.00 95.00 96 GLU A C 1
ATOM 748 O O . GLU A 1 96 ? 11.564 11.473 3.687 1.00 95.00 96 GLU A O 1
ATOM 753 N N . MET A 1 97 ? 9.935 10.042 3.105 1.00 95.81 97 MET A N 1
ATOM 754 C CA . MET A 1 97 ? 10.808 9.036 2.516 1.00 95.81 97 MET A CA 1
ATOM 755 C C . MET A 1 97 ? 10.452 8.772 1.051 1.00 95.81 97 MET A C 1
ATOM 757 O O . MET A 1 97 ? 9.279 8.707 0.688 1.00 95.81 97 MET A O 1
ATOM 761 N N . PRO A 1 98 ? 11.444 8.491 0.186 1.00 95.19 98 PRO A N 1
ATOM 762 C CA . PRO A 1 98 ? 11.208 8.309 -1.246 1.00 95.19 98 PRO A CA 1
ATOM 763 C C . PRO A 1 98 ? 10.313 7.106 -1.581 1.00 95.19 98 PRO A C 1
ATOM 765 O O . PRO A 1 98 ? 9.818 7.027 -2.700 1.00 95.19 98 PRO A O 1
ATOM 768 N N . GLY A 1 99 ? 10.128 6.159 -0.657 1.00 95.81 99 GLY A N 1
ATOM 769 C CA . GLY A 1 99 ? 9.268 4.985 -0.834 1.00 95.81 99 GLY A CA 1
ATOM 770 C C . GLY A 1 99 ? 7.811 5.170 -0.396 1.00 95.81 99 GLY A C 1
ATOM 771 O O . GLY A 1 99 ? 7.042 4.225 -0.536 1.00 95.81 99 GLY A O 1
ATOM 772 N N . GLN A 1 100 ? 7.442 6.333 0.147 1.00 97.94 100 GLN A N 1
ATOM 773 C CA . GLN A 1 100 ? 6.112 6.575 0.709 1.00 97.94 100 GLN A CA 1
ATOM 774 C C . GLN A 1 100 ? 5.110 7.084 -0.329 1.00 97.94 100 GLN A C 1
ATOM 776 O O . GLN A 1 100 ? 5.465 7.770 -1.288 1.00 97.94 100 GLN A O 1
ATOM 781 N N . ILE A 1 101 ? 3.840 6.779 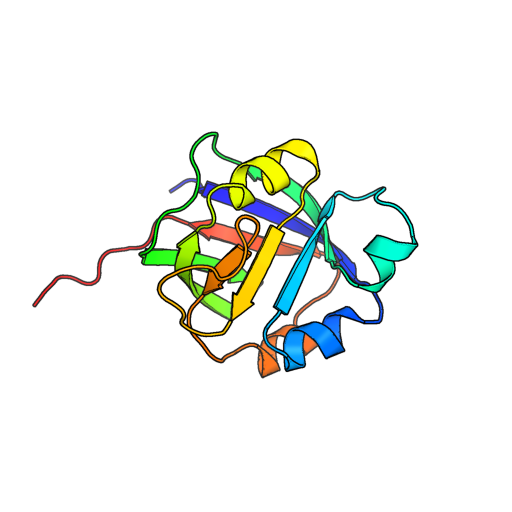-0.089 1.00 98.25 101 ILE A N 1
ATOM 782 C CA . ILE A 1 101 ? 2.674 7.350 -0.757 1.00 98.25 101 ILE A CA 1
ATOM 783 C C . ILE A 1 101 ? 1.830 7.998 0.339 1.00 98.25 101 ILE A C 1
ATOM 785 O O . ILE A 1 101 ? 1.296 7.303 1.202 1.00 98.25 101 ILE A O 1
ATOM 789 N N . CYS A 1 102 ? 1.737 9.322 0.326 1.00 98.06 102 CYS A N 1
ATOM 790 C CA . CYS A 1 102 ? 0.956 10.065 1.307 1.00 98.06 102 CYS A CA 1
ATOM 791 C C . CYS A 1 102 ? -0.513 10.099 0.888 1.00 98.06 102 CYS A C 1
ATOM 793 O O . CYS A 1 102 ? -0.842 10.275 -0.290 1.00 98.06 102 CYS A O 1
ATOM 795 N N . LEU A 1 103 ? -1.382 9.926 1.871 1.00 97.69 103 LEU A N 1
ATOM 796 C CA . LEU A 1 103 ? -2.829 9.942 1.760 1.00 97.69 103 LEU A CA 1
ATOM 797 C C . LEU A 1 103 ? -3.393 11.012 2.694 1.00 97.69 103 LEU A C 1
ATOM 799 O O . LEU A 1 103 ? -2.717 11.459 3.624 1.00 97.69 103 LEU A O 1
ATOM 803 N N . GLU A 1 104 ? -4.647 11.397 2.469 1.00 95.75 104 GLU A N 1
ATOM 804 C CA . GLU A 1 104 ? -5.386 12.223 3.420 1.00 95.75 104 GLU A CA 1
ATOM 805 C C . GLU A 1 104 ? -5.401 11.603 4.827 1.00 95.75 104 GLU A C 1
ATOM 807 O O . GLU A 1 104 ? -5.356 10.382 4.996 1.00 95.75 104 GLU A O 1
ATOM 812 N N . GLU A 1 105 ? -5.405 12.469 5.838 1.00 93.25 105 GLU A N 1
ATOM 813 C CA . GLU A 1 105 ? -5.381 12.063 7.241 1.00 93.25 105 GLU A CA 1
ATOM 814 C C . GLU A 1 105 ? -6.747 11.520 7.691 1.00 93.25 105 GLU A C 1
ATOM 816 O O . GLU A 1 105 ? -7.800 12.037 7.306 1.00 93.25 105 GLU A O 1
ATOM 821 N N . GLY A 1 106 ? -6.715 10.516 8.570 1.00 86.12 106 GLY A N 1
ATOM 822 C CA . GLY A 1 106 ? -7.892 9.949 9.230 1.00 86.12 106 GLY A CA 1
ATOM 823 C C . GLY A 1 106 ? -8.508 8.755 8.502 1.00 86.12 106 GLY A C 1
ATOM 824 O O . GLY A 1 106 ? -8.103 8.392 7.403 1.00 86.12 106 GLY A O 1
ATOM 825 N N . GLY A 1 107 ? -9.486 8.102 9.142 1.00 79.38 107 GLY A N 1
ATOM 826 C CA . GLY A 1 107 ? -10.213 6.956 8.586 1.00 79.38 107 GLY A CA 1
ATOM 827 C C . GLY A 1 107 ? -9.476 5.614 8.685 1.00 79.38 107 GLY A C 1
ATOM 828 O O . GLY A 1 107 ? -10.030 4.589 8.271 1.00 79.38 107 GLY A O 1
ATOM 829 N N . THR A 1 108 ? -8.268 5.591 9.258 1.00 84.00 108 THR A N 1
ATOM 830 C CA . THR A 1 108 ? -7.502 4.365 9.527 1.00 84.00 108 THR A CA 1
ATOM 831 C C . THR A 1 108 ? -8.121 3.535 10.650 1.00 84.00 108 THR A C 1
ATOM 833 O O . THR A 1 108 ? -8.039 2.307 10.603 1.00 84.00 108 THR A O 1
ATOM 836 N N . GLU A 1 109 ? -8.842 4.156 11.593 1.00 79.44 109 GLU A N 1
ATOM 837 C CA . GLU A 1 109 ? -9.464 3.461 12.727 1.00 79.44 109 GLU A CA 1
ATOM 838 C C . GLU A 1 109 ? -10.502 2.409 12.294 1.00 79.44 109 GLU A C 1
ATOM 840 O O . GLU A 1 109 ? -10.664 1.368 12.929 1.00 79.44 109 GLU A O 1
ATOM 845 N N . ASN A 1 110 ? -11.170 2.636 11.159 1.00 81.56 110 ASN A N 1
ATOM 846 C CA . ASN A 1 110 ? -12.138 1.696 10.587 1.00 81.56 110 ASN A CA 1
ATOM 847 C C . ASN A 1 110 ? -11.473 0.645 9.682 1.00 81.56 110 ASN A C 1
ATOM 849 O O . ASN A 1 110 ? -12.093 -0.355 9.302 1.00 81.56 110 ASN A O 1
ATOM 853 N N . LEU A 1 111 ? -10.212 0.873 9.308 1.00 86.25 111 LEU A N 1
ATOM 854 C CA . LEU A 1 111 ? -9.491 0.068 8.334 1.00 86.25 111 LEU A CA 1
ATOM 855 C C . LEU A 1 111 ? -8.963 -1.228 8.945 1.00 86.25 111 LEU A C 1
ATOM 857 O O . LEU A 1 111 ? -9.107 -2.283 8.331 1.00 86.25 111 LEU A O 1
ATOM 861 N N . ALA A 1 112 ? -8.426 -1.165 10.167 1.00 83.25 112 ALA A N 1
ATOM 862 C CA . ALA A 1 112 ? -7.869 -2.325 10.863 1.00 83.25 112 ALA A CA 1
ATOM 863 C C . ALA A 1 112 ? -8.902 -3.456 11.018 1.00 83.25 112 ALA A C 1
ATOM 865 O O . ALA A 1 112 ? -8.630 -4.600 10.667 1.00 83.25 112 ALA A O 1
ATOM 866 N N . GLY A 1 113 ? -10.132 -3.131 11.434 1.00 84.94 113 GLY A N 1
ATOM 867 C CA . GLY A 1 113 ? -11.225 -4.110 11.530 1.00 84.94 113 GLY A CA 1
ATOM 868 C C . GLY A 1 113 ? -11.758 -4.599 10.176 1.00 84.94 113 GLY A C 1
ATOM 869 O O . GLY A 1 113 ? -12.434 -5.625 10.103 1.00 84.94 113 GLY A O 1
ATOM 870 N N . SER A 1 114 ? -11.456 -3.874 9.099 1.00 86.38 114 SER A N 1
ATOM 871 C CA . SER A 1 114 ? -11.899 -4.196 7.744 1.00 86.38 114 SER A CA 1
ATOM 872 C C . SER A 1 114 ? -10.856 -4.985 6.954 1.00 86.38 114 SER A C 1
ATOM 874 O O . SER A 1 114 ? -11.220 -5.653 5.989 1.00 86.38 114 SER A O 1
ATOM 876 N N . LEU A 1 115 ? -9.577 -4.962 7.319 1.00 91.81 115 LEU A N 1
ATOM 877 C CA . LEU A 1 115 ? -8.558 -5.733 6.615 1.00 91.81 115 LEU A CA 1
ATOM 878 C C . LEU A 1 115 ? -8.677 -7.223 6.942 1.00 91.81 115 LEU A C 1
ATOM 880 O O . LEU A 1 115 ? -8.661 -7.648 8.092 1.00 91.81 115 LEU A O 1
ATOM 884 N N . ARG A 1 116 ? -8.810 -8.031 5.890 1.00 94.81 116 ARG A N 1
ATOM 885 C CA . ARG A 1 116 ? -8.818 -9.498 5.938 1.00 94.81 116 ARG A CA 1
ATOM 886 C C . ARG A 1 116 ? -8.438 -10.057 4.562 1.00 94.81 116 ARG A C 1
ATOM 888 O O . ARG A 1 116 ? -8.643 -9.352 3.568 1.00 94.81 116 ARG A O 1
ATOM 895 N N . PRO A 1 117 ? -7.925 -11.297 4.474 1.00 96.38 117 PRO A N 1
ATOM 896 C CA . PRO A 1 117 ? -7.711 -11.962 3.192 1.00 96.38 117 PRO A CA 1
ATOM 897 C C . PRO A 1 117 ? -8.943 -11.872 2.279 1.00 96.38 117 PRO A C 1
ATOM 899 O O . PRO A 1 117 ? -10.075 -12.053 2.734 1.00 96.38 117 PRO A O 1
ATOM 902 N N . GLY A 1 118 ? -8.723 -11.553 1.003 1.00 95.94 118 GLY A N 1
ATOM 903 C CA . GLY A 1 118 ? -9.768 -11.311 0.002 1.00 95.94 118 GLY A CA 1
ATOM 904 C C . GLY A 1 118 ? -10.235 -9.854 -0.113 1.00 95.94 118 GLY A C 1
ATOM 905 O O . GLY A 1 118 ? -10.995 -9.527 -1.025 1.00 95.94 118 GLY A O 1
ATOM 906 N N . VAL A 1 119 ? -9.802 -8.952 0.776 1.00 96.12 119 VAL A N 1
ATOM 907 C CA . VAL A 1 119 ? -10.047 -7.511 0.600 1.00 96.12 119 VAL A CA 1
ATOM 908 C C . VAL A 1 119 ? -9.239 -6.996 -0.578 1.00 96.12 119 VAL A C 1
ATOM 910 O O . VAL A 1 119 ? -8.059 -7.303 -0.718 1.00 96.12 119 VAL A O 1
ATOM 913 N N . ARG A 1 120 ? -9.876 -6.171 -1.409 1.00 96.19 120 ARG A N 1
ATOM 914 C CA . ARG A 1 120 ? -9.217 -5.507 -2.529 1.00 96.19 120 ARG A CA 1
ATOM 915 C C . ARG A 1 120 ? -8.748 -4.112 -2.161 1.00 96.19 120 ARG A C 1
ATOM 917 O O . ARG A 1 120 ? -9.481 -3.354 -1.519 1.00 96.19 120 ARG A O 1
ATOM 924 N N . LEU A 1 121 ? -7.550 -3.795 -2.633 1.00 96.88 121 LEU A N 1
ATOM 925 C CA . LEU A 1 121 ? -7.000 -2.456 -2.681 1.00 96.88 121 LEU A CA 1
ATOM 926 C C . LEU A 1 121 ? -6.949 -2.022 -4.142 1.00 96.88 121 LEU A C 1
ATOM 928 O O . LEU A 1 121 ? -6.415 -2.733 -4.991 1.00 96.88 121 LEU A O 1
ATOM 932 N N . GLU A 1 122 ? -7.504 -0.855 -4.439 1.00 97.06 122 GLU A N 1
ATOM 933 C CA . GLU A 1 122 ? -7.510 -0.298 -5.788 1.00 97.06 122 GLU A CA 1
ATOM 934 C C . GLU A 1 122 ? -7.092 1.166 -5.760 1.00 97.06 122 GLU A C 1
ATOM 936 O O . GLU A 1 122 ? -7.646 1.946 -4.993 1.00 97.06 122 GLU A O 1
ATOM 941 N N . ILE A 1 123 ? -6.184 1.565 -6.648 1.00 97.38 123 ILE A N 1
ATOM 942 C CA . ILE A 1 123 ? -5.924 2.978 -6.931 1.00 97.38 123 ILE A CA 1
ATOM 943 C C . ILE A 1 123 ? -6.608 3.325 -8.244 1.00 97.38 123 ILE A C 1
ATOM 945 O O . ILE A 1 123 ? -6.416 2.645 -9.256 1.00 97.38 123 ILE A O 1
ATOM 949 N N . LYS A 1 124 ? -7.429 4.371 -8.235 1.00 95.81 124 LYS A N 1
ATOM 950 C CA . LYS A 1 124 ? -8.172 4.851 -9.404 1.00 95.81 124 LYS A CA 1
ATOM 951 C C . LYS A 1 124 ? -7.916 6.333 -9.610 1.00 95.81 124 LYS A C 1
ATOM 953 O O . LYS A 1 124 ? -7.712 7.060 -8.641 1.00 95.81 124 LYS A O 1
ATOM 958 N N . ALA A 1 125 ? -7.998 6.743 -10.875 1.00 93.44 125 ALA A N 1
ATOM 959 C CA . ALA A 1 125 ? -7.914 8.144 -11.249 1.00 93.44 125 ALA A CA 1
ATOM 960 C C . ALA A 1 125 ? -8.917 8.968 -10.432 1.00 93.44 125 ALA A C 1
ATOM 962 O O . ALA A 1 125 ? -10.105 8.621 -10.373 1.00 93.44 125 ALA A O 1
ATOM 963 N N . GLY A 1 126 ? -8.432 10.028 -9.796 1.00 84.31 126 GLY A N 1
ATOM 964 C CA . GLY A 1 126 ? -9.270 10.975 -9.079 1.00 84.31 126 GLY A CA 1
ATOM 965 C C . GLY A 1 126 ? -10.239 11.651 -10.040 1.00 84.31 126 GLY A C 1
ATOM 966 O O . GLY A 1 126 ? -9.862 12.050 -11.139 1.00 84.31 126 GLY A O 1
ATOM 967 N N . VAL A 1 127 ? -11.505 11.791 -9.648 1.00 69.31 127 VAL A N 1
ATOM 968 C CA . VAL A 1 127 ? -12.396 12.711 -10.361 1.00 69.31 127 VAL A CA 1
ATOM 969 C C . VAL A 1 127 ? -12.098 14.085 -9.779 1.00 69.31 127 VAL A C 1
ATOM 971 O O . VAL A 1 127 ? -12.354 14.294 -8.590 1.00 69.31 127 VAL A O 1
ATOM 974 N N . GLU A 1 128 ? -11.522 14.994 -10.570 1.00 51.66 128 GLU A N 1
ATOM 975 C CA . GLU A 1 128 ? -11.423 16.401 -10.177 1.00 51.66 128 GLU A CA 1
ATOM 976 C C . GLU A 1 128 ? -12.812 16.849 -9.707 1.00 51.66 128 GLU A C 1
ATOM 978 O O . GLU A 1 128 ? -13.797 16.760 -10.450 1.00 51.66 128 GLU A O 1
ATOM 983 N N . ALA A 1 129 ? -12.924 17.280 -8.446 1.00 45.50 129 ALA A N 1
ATOM 984 C CA . ALA A 1 129 ? -14.100 18.033 -8.047 1.00 45.50 129 ALA A CA 1
ATOM 985 C C . ALA A 1 129 ? -14.156 19.247 -8.986 1.00 45.50 129 ALA A C 1
ATOM 987 O O . ALA A 1 129 ? -13.116 19.884 -9.170 1.00 45.50 129 ALA A O 1
ATOM 988 N N . PRO A 1 130 ? -15.303 19.561 -9.618 1.00 36.91 130 PRO A N 1
ATOM 989 C CA . PRO A 1 130 ? -15.382 20.742 -10.458 1.00 36.91 130 PRO A CA 1
ATOM 990 C C . PRO A 1 130 ? -14.948 21.936 -9.611 1.00 36.91 130 PRO A C 1
ATOM 992 O O . PRO A 1 130 ? -15.538 22.198 -8.561 1.00 36.91 130 PRO A O 1
ATOM 995 N N . VAL A 1 131 ? -13.875 22.598 -10.042 1.00 43.09 131 VAL A N 1
ATOM 996 C CA . VAL A 1 131 ? -13.417 23.857 -9.463 1.00 43.09 131 VAL A CA 1
ATOM 997 C C . VAL A 1 131 ? -14.562 24.846 -9.672 1.00 43.09 131 VAL A C 1
ATOM 999 O O . VAL A 1 131 ? -14.825 25.262 -10.802 1.00 43.09 131 VAL A O 1
ATOM 1002 N N . GLY A 1 132 ? -15.323 25.091 -8.606 1.00 39.88 132 GLY A N 1
ATOM 1003 C CA . GLY A 1 132 ? -16.407 26.071 -8.559 1.00 39.88 132 GLY A CA 1
ATOM 1004 C C . GLY A 1 132 ? -15.886 27.470 -8.296 1.00 39.88 132 GLY A C 1
ATOM 1005 O O . GLY A 1 132 ? -14.875 27.589 -7.567 1.00 39.88 132 GLY A O 1
#

Sequence (132 aa):
MEPIYATEVREIGPEVAEFLEEGYLILFQTGSPAELAEMAVLHEVDHMRPEPPEPGDVLSIGESRFRITAVGTKAWQNVREIGHAVFVFNGAQEPEMPGQICLEEGGTENLAGSLRPGVRLEIKAGVEAPVG

Radius of gyration: 13.65 Å; chains: 1; bounding box: 28×41×31 Å

InterPro domains:
  IPR004716 Phosphotransferase system, glucitol/sorbitol-specific IIA component [PF03829] (4-108)
  IPR004716 Phosphotransferase system, glucitol/sorbitol-specific IIA component [PS51097] (3-121)
  IPR004716 Phosphotransferase system, glucitol/sorbitol-specific IIA component [PTHR40398] (1-111)
  IPR036665 Phosphotransferase system, glucitol/sorbitol-specific IIA component superfamily [G3DSA:2.40.33.40] (2-126)
  IPR036665 Phosphotransferase system, glucitol/sorbitol-specific IIA component superfamily [SSF141530] (4-107)

pLDDT: mean 92.04, std 10.98, range [36.91, 98.25]

Secondary structure (DSSP, 8-state):
---SEEEEEEEE-TTHHHHHHTTEEEEEETT--HHHHTTSEEEEEEEE-SSPP-TT-EEEETTEEEEEEEE-TTHHHHHHHH--EEEE-S--SS-SSTTEEEE-S---TTTTTT--TT-EEEEE---PPP--